Protein AF-A0AAD9NW71-F1 (afdb_monomer_lite)

Foldseek 3Di:
DDPVVVVVCLLPDPPDDVVVVCVVPDQDADVNHGPPDDDDQDLVRLLVVLLVSQCVVPVCRSVLCCVVCVVVVVPDGSNRCVVVCSVCVVVSVVVVVVVVVVVVVVVVVVVVVVVVVVVPDDPPPDPDPDDPVPDDDD

Structure (mmCIF, N/CA/C/O backbone):
data_AF-A0AAD9NW71-F1
#
_entry.id   AF-A0AAD9NW71-F1
#
loop_
_atom_site.group_PDB
_atom_site.id
_atom_site.type_symbol
_atom_site.label_atom_id
_atom_site.label_alt_id
_atom_site.label_comp_id
_atom_site.label_asym_id
_atom_site.label_entity_id
_atom_site.label_seq_id
_atom_site.pdbx_PDB_ins_code
_atom_site.Cartn_x
_atom_site.Cartn_y
_atom_site.Cartn_z
_atom_site.occupancy
_atom_site.B_iso_or_equiv
_atom_site.auth_seq_id
_atom_site.auth_comp_id
_atom_site.auth_asym_id
_atom_site.auth_atom_id
_atom_site.pdbx_PDB_model_num
ATOM 1 N N . MET A 1 1 ? -16.188 -17.834 -8.766 1.00 43.31 1 MET A N 1
ATOM 2 C CA . MET A 1 1 ? -14.714 -17.709 -8.821 1.00 43.31 1 MET A CA 1
ATOM 3 C C . MET A 1 1 ? -14.286 -17.113 -7.500 1.00 43.31 1 MET A C 1
ATOM 5 O O . MET A 1 1 ? -14.653 -15.988 -7.194 1.00 43.31 1 MET A O 1
ATOM 9 N N . ASN A 1 2 ? -13.673 -17.936 -6.658 1.00 33.88 2 ASN A N 1
ATOM 10 C CA . ASN A 1 2 ? -13.551 -17.666 -5.231 1.00 33.88 2 ASN A CA 1
ATOM 11 C C . ASN A 1 2 ? -12.377 -16.706 -5.019 1.00 33.88 2 ASN A C 1
ATOM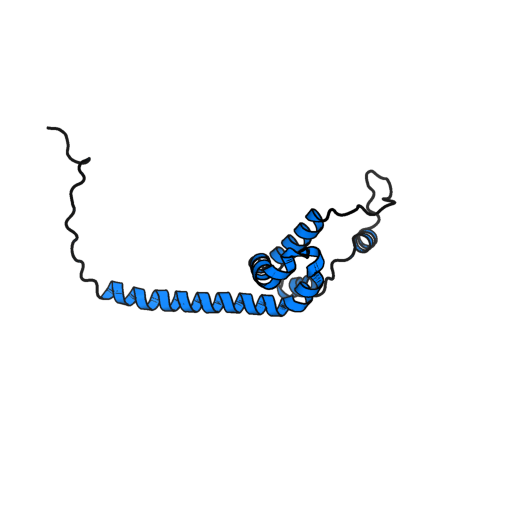 13 O O . ASN A 1 2 ? -11.260 -16.985 -5.456 1.00 33.88 2 ASN A O 1
ATOM 17 N N . THR A 1 3 ? -12.636 -15.577 -4.362 1.00 42.25 3 THR A N 1
ATOM 18 C CA . THR A 1 3 ? -11.669 -14.504 -4.058 1.00 42.25 3 THR A CA 1
ATOM 19 C C . THR A 1 3 ? -10.402 -15.020 -3.365 1.00 42.25 3 THR A C 1
ATOM 21 O O . THR A 1 3 ? -9.323 -14.456 -3.519 1.00 42.25 3 THR A O 1
ATOM 24 N N . THR A 1 4 ? -10.493 -16.169 -2.697 1.00 42.97 4 THR A N 1
ATOM 25 C CA . THR A 1 4 ? -9.397 -16.870 -2.020 1.00 42.97 4 THR A CA 1
ATOM 26 C C . THR A 1 4 ? -8.321 -17.426 -2.965 1.00 42.97 4 THR A C 1
ATOM 28 O O . THR A 1 4 ? -7.159 -17.523 -2.572 1.00 42.97 4 THR A O 1
ATOM 31 N N . SER A 1 5 ? -8.660 -17.775 -4.212 1.00 39.12 5 SER A N 1
ATOM 32 C CA . SER A 1 5 ? -7.686 -18.318 -5.177 1.00 39.12 5 SER A CA 1
ATOM 33 C C . SER A 1 5 ? -6.808 -17.233 -5.803 1.00 39.12 5 SER A C 1
ATOM 35 O O . SER A 1 5 ? -5.647 -17.488 -6.104 1.00 39.12 5 SER A O 1
ATOM 37 N N . VAL A 1 6 ? -7.332 -16.012 -5.946 1.00 44.84 6 VAL A N 1
ATOM 38 C CA . VAL A 1 6 ? -6.585 -14.863 -6.484 1.00 44.84 6 VAL A CA 1
ATOM 39 C C . VAL A 1 6 ? -5.581 -14.348 -5.445 1.00 44.84 6 VAL A C 1
ATOM 41 O O . VAL A 1 6 ? -4.442 -14.034 -5.779 1.00 44.84 6 VAL A O 1
ATOM 44 N N . LEU A 1 7 ? -5.954 -14.372 -4.161 1.00 45.09 7 LEU A N 1
ATOM 45 C CA . LEU A 1 7 ? -5.096 -13.931 -3.056 1.00 45.09 7 LEU A CA 1
ATOM 46 C C . LEU A 1 7 ? -3.824 -14.777 -2.895 1.00 45.09 7 LEU A C 1
ATOM 48 O O . LEU A 1 7 ? -2.781 -14.224 -2.554 1.00 45.09 7 LEU A O 1
ATOM 52 N N . ARG A 1 8 ? -3.858 -16.086 -3.196 1.00 41.72 8 ARG A N 1
ATOM 53 C CA . ARG A 1 8 ? -2.657 -16.950 -3.159 1.00 41.72 8 ARG A CA 1
ATOM 54 C C . ARG A 1 8 ? -1.654 -16.659 -4.272 1.00 41.72 8 ARG A C 1
ATOM 56 O O . ARG A 1 8 ? -0.469 -16.909 -4.080 1.00 41.72 8 ARG A O 1
ATOM 63 N N . ILE A 1 9 ? -2.109 -16.119 -5.402 1.00 48.34 9 ILE A N 1
ATOM 64 C CA . ILE A 1 9 ? -1.211 -15.692 -6.477 1.00 48.34 9 ILE A CA 1
ATOM 65 C C . ILE A 1 9 ? -0.458 -14.439 -6.014 1.00 48.34 9 ILE A C 1
ATOM 67 O O . ILE A 1 9 ? 0.761 -14.407 -6.057 1.00 48.34 9 ILE A O 1
ATOM 71 N N . PHE A 1 10 ? -1.135 -13.434 -5.457 1.00 49.19 10 PHE A N 1
ATOM 72 C CA . PHE A 1 10 ? -0.478 -12.160 -5.130 1.00 49.19 10 PHE A CA 1
ATOM 73 C C . PHE A 1 10 ? 0.319 -12.137 -3.818 1.00 49.19 10 PHE A C 1
ATOM 75 O O . PHE A 1 10 ? 1.230 -11.324 -3.694 1.00 49.19 10 PHE A O 1
ATOM 82 N N . SER A 1 11 ? 0.023 -13.020 -2.858 1.00 48.75 11 SER A N 1
ATOM 83 C CA . SER A 1 11 ? 0.753 -13.086 -1.577 1.00 48.75 11 SER A CA 1
ATOM 84 C C . SER A 1 11 ? 2.105 -13.810 -1.659 1.00 48.75 11 SER A C 1
ATOM 86 O O . SER A 1 11 ? 2.948 -13.589 -0.797 1.00 48.75 11 SER A O 1
ATOM 88 N N . ASN A 1 12 ? 2.338 -14.621 -2.700 1.00 44.66 12 ASN A N 1
ATOM 89 C CA . ASN A 1 12 ? 3.597 -15.355 -2.920 1.00 44.66 12 ASN A CA 1
ATOM 90 C C . ASN A 1 12 ? 4.317 -15.000 -4.231 1.00 44.66 12 ASN A C 1
ATOM 92 O O . ASN A 1 12 ? 5.399 -15.524 -4.498 1.00 44.66 12 ASN A O 1
ATOM 96 N N . VAL A 1 13 ? 3.762 -14.110 -5.057 1.00 47.44 13 VAL A N 1
ATOM 97 C CA . VAL A 1 13 ? 4.460 -13.619 -6.248 1.00 47.44 13 VAL A CA 1
ATOM 98 C C . VAL A 1 13 ? 5.441 -12.533 -5.816 1.00 47.44 13 VAL A C 1
ATOM 100 O O . VAL A 1 13 ? 5.157 -11.335 -5.825 1.00 47.44 13 VAL A O 1
ATOM 103 N N . SER A 1 14 ? 6.656 -12.969 -5.478 1.00 49.78 14 SER A N 1
ATOM 104 C CA . SER A 1 14 ? 7.835 -12.195 -5.856 1.00 49.78 14 SER A CA 1
ATOM 105 C C . SER A 1 14 ? 7.664 -11.886 -7.340 1.00 49.78 14 SER A C 1
ATOM 107 O O . SER A 1 14 ? 7.661 -12.828 -8.131 1.00 49.78 14 SER A O 1
ATOM 109 N N . LEU A 1 15 ? 7.366 -10.623 -7.703 1.00 54.56 15 LEU A N 1
ATOM 110 C CA . LEU A 1 15 ? 7.200 -10.246 -9.115 1.00 54.56 15 LEU A CA 1
ATOM 111 C C . LEU A 1 15 ? 8.356 -10.883 -9.902 1.00 54.56 15 LEU A C 1
ATOM 113 O O . LEU A 1 15 ? 9.507 -10.558 -9.594 1.00 54.56 15 LEU A O 1
ATOM 117 N N . PRO A 1 16 ? 8.078 -11.811 -10.835 1.00 52.50 16 PRO A N 1
ATOM 118 C CA . PRO A 1 16 ? 9.125 -12.397 -11.648 1.00 52.50 16 PRO A CA 1
ATOM 119 C C . PRO A 1 16 ? 9.854 -11.266 -12.374 1.00 52.50 16 PRO A C 1
ATOM 121 O O . PRO A 1 16 ? 9.225 -10.299 -12.808 1.00 52.50 16 PRO A O 1
ATOM 124 N N . SER A 1 17 ? 11.177 -11.374 -12.493 1.00 53.44 17 SER A N 1
ATOM 125 C CA . SER A 1 17 ? 11.934 -10.505 -13.394 1.00 53.44 17 SER A CA 1
ATOM 126 C C . SER A 1 17 ? 11.327 -10.585 -14.799 1.00 53.44 17 SER A C 1
ATOM 128 O O . SER A 1 17 ? 10.794 -11.631 -15.188 1.00 53.44 17 SER A O 1
ATOM 130 N N . LEU A 1 18 ? 11.424 -9.510 -15.585 1.00 53.09 18 LEU A N 1
ATOM 131 C CA . LEU A 1 18 ? 10.916 -9.481 -16.964 1.00 53.09 18 LEU A CA 1
ATOM 132 C C . LEU A 1 18 ? 11.464 -10.651 -17.807 1.00 53.09 18 LEU A C 1
ATOM 134 O O . LEU A 1 18 ? 10.723 -11.249 -18.589 1.00 53.09 18 LEU A O 1
ATOM 138 N N . SER A 1 19 ? 12.701 -11.087 -17.540 1.00 52.97 19 SER A N 1
ATOM 139 C CA . SER A 1 19 ? 13.317 -12.281 -18.143 1.00 52.97 19 SER A CA 1
ATOM 140 C C . SER A 1 19 ? 12.544 -13.587 -17.901 1.00 52.97 19 SER A C 1
ATOM 142 O O . SER A 1 19 ? 12.454 -14.445 -18.786 1.00 52.97 19 SER A O 1
ATOM 144 N N . THR A 1 20 ? 11.934 -13.728 -16.725 1.00 55.25 20 THR A N 1
ATOM 145 C CA . THR A 1 20 ? 11.125 -14.897 -16.362 1.00 55.25 20 THR A CA 1
ATOM 146 C C . THR A 1 20 ? 9.764 -14.854 -17.062 1.00 55.25 20 THR A C 1
ATOM 148 O O . THR A 1 20 ? 9.263 -15.892 -17.484 1.00 55.25 20 THR A O 1
ATOM 151 N N . ILE A 1 21 ? 9.186 -13.662 -17.259 1.00 57.84 21 ILE A N 1
ATOM 152 C CA . ILE A 1 21 ? 7.917 -13.482 -17.987 1.00 57.84 21 ILE A CA 1
ATOM 153 C C . ILE A 1 21 ? 8.107 -13.744 -19.490 1.00 57.84 21 ILE A C 1
ATOM 155 O O . ILE A 1 21 ? 7.294 -14.444 -20.092 1.00 57.84 21 ILE A O 1
ATOM 159 N N . SER A 1 22 ? 9.201 -13.254 -20.083 1.00 56.59 22 SER A N 1
ATOM 160 C CA . SER A 1 22 ? 9.530 -13.465 -21.503 1.00 56.59 22 SER A CA 1
ATOM 161 C C . SER A 1 22 ? 9.719 -14.948 -21.845 1.00 56.59 22 SER A C 1
ATOM 163 O O . SER A 1 22 ? 9.180 -15.442 -22.838 1.00 56.59 22 SER A O 1
ATOM 165 N N . SER A 1 23 ? 10.399 -15.694 -20.967 1.00 54.88 23 SER A N 1
ATOM 166 C CA . SER A 1 23 ? 10.579 -17.143 -21.130 1.00 54.88 23 SER A CA 1
ATOM 167 C C . SER A 1 23 ? 9.261 -17.921 -21.018 1.00 54.88 23 SER A C 1
ATOM 169 O O . SER A 1 23 ? 9.118 -18.974 -21.634 1.00 54.88 23 SER A O 1
ATOM 171 N N . LEU A 1 24 ? 8.286 -17.405 -20.260 1.00 57.59 24 LEU A N 1
ATOM 172 C CA . LEU A 1 24 ? 6.992 -18.055 -20.045 1.00 57.59 24 LEU A CA 1
ATOM 173 C C . LEU A 1 24 ? 5.980 -17.791 -21.175 1.00 57.59 24 LEU A C 1
ATOM 175 O O . LEU A 1 24 ? 5.105 -18.622 -21.404 1.00 57.59 24 LEU A O 1
ATOM 179 N N . LEU A 1 25 ? 6.075 -16.644 -21.862 1.00 59.66 25 LEU A N 1
ATOM 180 C CA . LEU A 1 25 ? 5.110 -16.221 -22.892 1.00 59.66 25 LEU A CA 1
ATOM 181 C C . LEU A 1 25 ? 5.499 -16.588 -24.331 1.00 59.66 25 LEU A C 1
ATOM 183 O O . LEU A 1 25 ? 4.713 -16.345 -25.242 1.00 59.66 25 LEU A O 1
ATOM 187 N N . GLY A 1 26 ? 6.665 -17.201 -24.539 1.00 57.12 26 GLY A N 1
ATOM 188 C CA . GLY A 1 26 ? 7.125 -17.591 -25.869 1.00 57.12 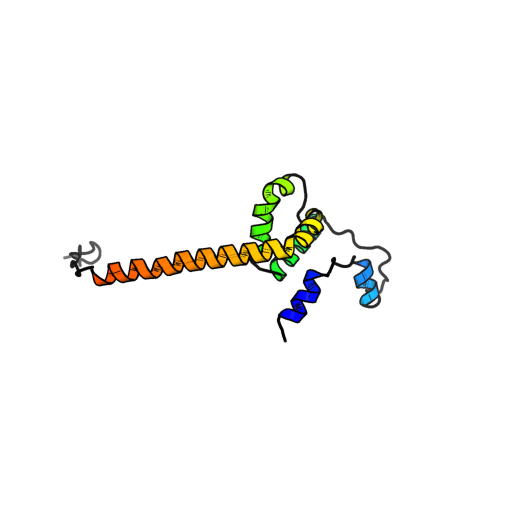26 GLY A CA 1
ATOM 189 C C . GLY A 1 26 ? 7.586 -16.387 -26.689 1.00 57.12 26 GLY A C 1
ATOM 190 O O . GLY A 1 26 ? 6.840 -15.867 -27.508 1.00 57.12 26 GLY A O 1
ATOM 191 N N . GLY A 1 27 ? 8.838 -15.973 -26.474 1.00 64.25 27 GLY A N 1
ATOM 192 C CA . GLY A 1 27 ? 9.620 -15.168 -27.418 1.00 64.25 27 GLY A CA 1
ATOM 193 C C . GLY A 1 27 ? 8.916 -13.916 -27.942 1.00 64.25 27 GLY A C 1
ATOM 194 O O . GLY A 1 27 ? 8.576 -13.845 -29.121 1.00 64.25 27 GLY A O 1
ATOM 195 N N . VAL A 1 28 ? 8.722 -12.915 -27.082 1.00 65.31 28 VAL A N 1
ATOM 196 C CA . VAL A 1 28 ? 8.202 -11.604 -27.497 1.00 65.31 28 VAL A CA 1
ATOM 197 C C . VAL A 1 28 ? 9.200 -10.960 -28.462 1.00 65.31 28 VAL A C 1
ATOM 199 O O . VAL A 1 28 ? 10.304 -10.604 -28.070 1.00 65.31 28 VAL A O 1
ATOM 202 N N . THR A 1 29 ? 8.823 -10.814 -29.732 1.00 68.19 29 THR A N 1
ATOM 203 C CA . THR A 1 29 ? 9.624 -10.088 -30.726 1.00 68.19 29 THR A CA 1
ATOM 204 C C . THR A 1 29 ? 9.171 -8.634 -30.806 1.00 68.19 29 THR A C 1
ATOM 206 O O . THR A 1 29 ? 7.978 -8.380 -30.985 1.00 68.19 29 THR A O 1
ATOM 209 N N . HIS A 1 30 ? 10.098 -7.679 -30.771 1.00 63.47 30 HIS A N 1
ATOM 210 C CA . HIS A 1 30 ? 9.798 -6.285 -31.094 1.00 63.47 30 HIS A CA 1
ATOM 211 C C . HIS A 1 30 ? 9.924 -6.104 -32.611 1.00 63.47 30 HIS A C 1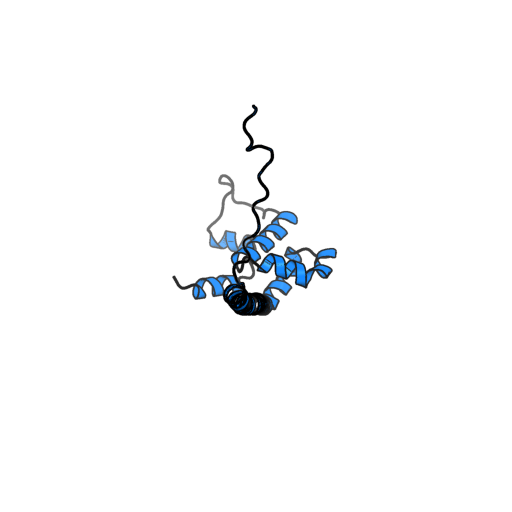
ATOM 213 O O . HIS A 1 30 ? 11.015 -6.206 -33.168 1.00 63.47 30 HIS A O 1
ATOM 219 N N . HIS A 1 31 ? 8.795 -5.916 -33.300 1.00 71.44 31 HIS A N 1
ATOM 220 C CA . HIS A 1 31 ? 8.739 -5.820 -34.768 1.00 71.44 31 HIS A CA 1
ATOM 221 C C . HIS A 1 31 ? 9.418 -6.989 -35.514 1.00 71.44 31 HIS A C 1
ATOM 223 O O . HIS A 1 31 ? 10.100 -6.789 -36.515 1.00 71.44 31 HIS A O 1
ATOM 229 N N . GLY A 1 32 ? 9.241 -8.223 -35.029 1.00 72.38 32 GLY A N 1
ATOM 230 C CA . GLY A 1 32 ? 9.824 -9.420 -35.652 1.00 72.38 32 GLY A CA 1
ATOM 231 C C . GLY A 1 32 ? 11.316 -9.623 -35.371 1.00 72.38 32 GLY A C 1
ATOM 232 O O . GLY A 1 32 ? 11.890 -10.608 -35.829 1.00 72.38 32 GLY A O 1
ATOM 233 N N . VAL A 1 33 ? 11.938 -8.738 -34.587 1.00 69.31 33 VAL A N 1
ATOM 234 C CA . VAL A 1 33 ? 13.305 -8.902 -34.090 1.00 69.31 33 VAL A CA 1
ATOM 235 C C . VAL A 1 33 ? 13.248 -9.480 -32.679 1.00 69.31 33 VAL A C 1
ATOM 237 O O . VAL A 1 33 ? 12.525 -8.973 -31.818 1.00 69.31 33 VAL A O 1
ATOM 240 N N . ALA A 1 34 ? 14.000 -10.556 -32.442 1.00 70.38 34 ALA A N 1
ATOM 241 C CA . ALA A 1 34 ? 14.191 -11.089 -31.100 1.00 70.38 34 ALA A CA 1
ATOM 242 C C . ALA A 1 34 ? 14.888 -10.026 -30.241 1.00 70.38 34 ALA A C 1
ATOM 244 O O . ALA A 1 34 ? 15.964 -9.538 -30.593 1.00 70.38 34 ALA A O 1
ATOM 245 N N . THR A 1 35 ? 14.260 -9.636 -29.137 1.00 66.12 35 THR A N 1
ATOM 246 C CA . THR A 1 35 ? 14.809 -8.660 -28.196 1.00 66.12 35 THR A CA 1
ATOM 247 C C . THR A 1 35 ? 16.087 -9.221 -27.579 1.00 66.12 35 THR A C 1
ATOM 249 O O . THR A 1 35 ? 16.060 -10.177 -26.810 1.00 66.12 35 THR A O 1
ATOM 252 N N . ALA A 1 36 ? 17.227 -8.647 -27.966 1.00 68.62 36 ALA A N 1
ATOM 253 C CA . ALA A 1 36 ? 18.548 -9.074 -27.506 1.00 68.62 36 ALA A CA 1
ATOM 254 C C . ALA A 1 36 ? 18.927 -8.496 -26.130 1.00 68.62 36 ALA A C 1
ATOM 256 O O . ALA A 1 36 ? 19.870 -8.974 -25.503 1.00 68.62 36 ALA A O 1
ATOM 257 N N . ILE A 1 37 ? 18.210 -7.462 -25.680 1.00 67.44 37 ILE A N 1
ATOM 258 C CA . ILE A 1 37 ? 18.460 -6.731 -24.437 1.00 67.44 37 ILE A CA 1
ATOM 259 C C . ILE A 1 37 ? 17.149 -6.517 -23.679 1.00 67.44 37 ILE A C 1
ATOM 261 O O . ILE A 1 37 ? 16.103 -6.315 -24.298 1.00 67.44 37 ILE A O 1
ATOM 265 N N . ASP A 1 38 ? 17.228 -6.589 -22.351 1.00 68.56 38 ASP A N 1
ATOM 266 C CA . ASP A 1 38 ? 16.122 -6.230 -21.461 1.00 68.56 38 ASP A CA 1
ATOM 267 C C . ASP A 1 38 ? 15.959 -4.707 -21.461 1.00 68.56 38 ASP A C 1
ATOM 269 O O . ASP A 1 38 ? 16.953 -3.973 -21.439 1.00 68.56 38 ASP A O 1
ATOM 273 N N . GLU A 1 39 ? 14.719 -4.229 -21.527 1.00 73.81 39 GLU A N 1
ATOM 274 C CA . GLU A 1 39 ? 14.446 -2.796 -21.446 1.00 73.81 39 GLU A CA 1
ATOM 275 C C . GLU A 1 39 ? 14.739 -2.301 -20.028 1.00 73.81 39 GLU A C 1
ATOM 277 O O . GLU A 1 39 ? 14.246 -2.850 -19.042 1.00 73.81 39 GLU A O 1
ATOM 282 N N . GLU A 1 40 ? 15.534 -1.237 -19.916 1.00 77.94 40 GLU A N 1
ATOM 283 C CA . GLU A 1 40 ? 15.811 -0.628 -18.621 1.00 77.94 40 GLU A CA 1
ATOM 284 C C . GLU A 1 40 ? 14.563 0.104 -18.109 1.00 77.94 40 GLU A C 1
ATOM 286 O O . GLU A 1 40 ? 14.041 1.034 -18.732 1.00 77.94 40 GLU A O 1
ATOM 291 N N . VAL A 1 41 ? 14.065 -0.327 -16.952 1.00 79.25 41 VAL A N 1
ATOM 292 C CA . VAL A 1 41 ? 12.863 0.240 -16.343 1.00 79.25 41 VAL A CA 1
ATOM 293 C C . VAL A 1 41 ? 13.233 1.530 -15.613 1.00 79.25 41 VAL A C 1
ATOM 295 O O . VAL A 1 41 ? 14.086 1.538 -14.730 1.00 79.25 41 VAL A O 1
ATOM 298 N N . SER A 1 42 ? 12.575 2.645 -15.945 1.00 87.88 42 SER A N 1
ATOM 299 C CA . SER A 1 42 ? 12.838 3.899 -15.225 1.00 87.88 42 SER A CA 1
ATOM 300 C C . SER A 1 42 ? 12.440 3.793 -13.738 1.00 87.88 42 SER A C 1
ATOM 302 O O . SER A 1 42 ? 11.400 3.201 -13.424 1.00 87.88 42 SER A O 1
ATOM 304 N N . PRO A 1 43 ? 13.160 4.456 -12.810 1.00 85.88 43 PRO A N 1
ATOM 305 C CA . PRO A 1 43 ? 12.820 4.441 -11.382 1.00 85.88 43 PRO A CA 1
ATOM 306 C C . PRO A 1 43 ? 11.390 4.916 -11.077 1.00 85.88 43 PRO A C 1
ATOM 308 O O . PRO A 1 43 ? 10.754 4.476 -10.117 1.00 85.88 43 PRO A O 1
ATOM 311 N N . SER A 1 44 ? 10.848 5.829 -11.888 1.00 90.25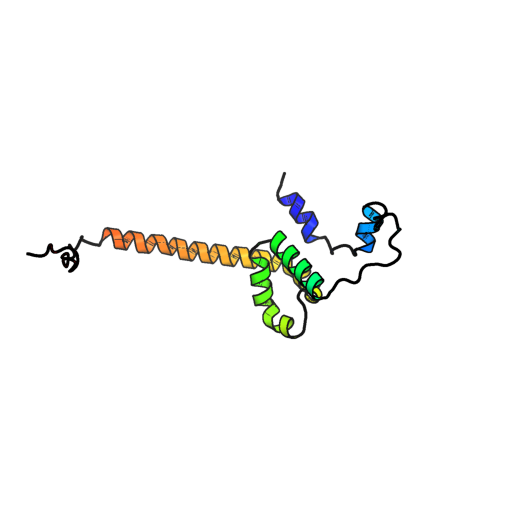 44 SER A N 1
ATOM 312 C CA . SER A 1 44 ? 9.456 6.277 -11.777 1.00 90.25 44 SER A CA 1
ATOM 313 C C . SER A 1 44 ? 8.471 5.162 -12.118 1.00 90.25 44 SER A C 1
ATOM 315 O O . SER A 1 44 ? 7.478 4.989 -11.412 1.00 90.25 44 SER A O 1
ATOM 317 N N . LEU A 1 45 ? 8.755 4.388 -13.167 1.00 90.31 45 LEU A N 1
ATOM 318 C CA . LEU A 1 45 ? 7.916 3.271 -13.584 1.00 90.31 45 LEU A CA 1
ATOM 319 C C . LEU A 1 45 ? 7.931 2.146 -12.543 1.00 90.31 45 LEU A C 1
ATOM 321 O O . LEU A 1 45 ? 6.864 1.656 -12.184 1.00 90.31 45 LEU A O 1
ATOM 325 N N . GLU A 1 46 ? 9.089 1.806 -11.976 1.00 89.81 46 GLU A N 1
ATOM 326 C CA . GLU A 1 46 ? 9.177 0.821 -10.887 1.00 89.81 46 GLU A CA 1
ATOM 327 C C . GLU A 1 46 ? 8.319 1.220 -9.677 1.00 89.81 46 GLU A C 1
ATOM 329 O O . GLU A 1 46 ? 7.568 0.409 -9.128 1.00 89.81 46 GLU A O 1
ATOM 334 N N . ASN A 1 47 ? 8.369 2.497 -9.288 1.00 93.00 47 ASN A N 1
ATOM 335 C CA . ASN A 1 47 ? 7.540 3.019 -8.204 1.00 93.00 47 ASN A CA 1
ATOM 336 C C . ASN A 1 47 ? 6.044 2.968 -8.539 1.00 93.00 47 ASN A C 1
ATOM 338 O O . ASN A 1 47 ? 5.238 2.615 -7.675 1.00 93.00 47 ASN A O 1
ATOM 342 N N . THR A 1 48 ? 5.660 3.279 -9.778 1.00 93.19 48 THR A N 1
ATOM 343 C CA . THR A 1 48 ? 4.269 3.159 -10.232 1.00 93.19 48 THR A CA 1
ATOM 344 C C . THR A 1 48 ? 3.801 1.707 -10.216 1.00 93.19 48 THR A C 1
ATOM 346 O O . THR A 1 48 ? 2.696 1.440 -9.751 1.00 93.19 48 THR A O 1
ATOM 349 N N . ILE A 1 49 ? 4.636 0.754 -10.641 1.00 92.81 49 ILE A N 1
ATOM 350 C CA . ILE A 1 49 ? 4.312 -0.679 -10.592 1.00 92.81 49 ILE A CA 1
ATOM 351 C C . ILE A 1 49 ? 4.021 -1.110 -9.153 1.00 92.81 49 ILE A C 1
ATOM 353 O O . ILE A 1 49 ? 3.008 -1.764 -8.910 1.00 92.81 49 ILE A O 1
ATOM 357 N N . VAL A 1 50 ? 4.849 -0.708 -8.182 1.00 93.31 50 VAL A N 1
ATOM 358 C CA . VAL A 1 50 ? 4.609 -1.034 -6.766 1.00 93.31 50 VAL A CA 1
ATOM 359 C C . VAL A 1 50 ? 3.342 -0.372 -6.235 1.00 93.31 50 VAL A C 1
ATOM 361 O O . VAL A 1 50 ? 2.565 -1.020 -5.539 1.00 93.31 50 VAL A O 1
ATOM 364 N N . TYR A 1 51 ? 3.083 0.886 -6.590 1.00 94.44 51 TYR A N 1
ATOM 365 C CA . TYR A 1 51 ? 1.843 1.560 -6.208 1.00 94.44 51 TYR A CA 1
ATOM 366 C C . TYR A 1 51 ? 0.601 0.825 -6.733 1.00 94.44 51 TYR A C 1
ATOM 368 O O . TYR A 1 51 ? -0.329 0.555 -5.972 1.00 94.44 51 TYR A O 1
ATOM 376 N N . LEU A 1 52 ? 0.604 0.466 -8.020 1.00 94.06 52 LEU A N 1
ATOM 377 C CA . LEU A 1 52 ? -0.492 -0.260 -8.661 1.00 94.06 52 LEU A CA 1
ATOM 378 C C . LEU A 1 52 ? -0.658 -1.657 -8.066 1.00 94.06 52 LEU A C 1
ATOM 380 O O . LEU A 1 52 ? -1.781 -2.070 -7.796 1.00 94.06 52 LEU A O 1
ATOM 384 N N . TRP A 1 53 ? 0.442 -2.358 -7.796 1.00 94.00 53 TRP A N 1
ATOM 385 C CA . TRP A 1 53 ? 0.424 -3.644 -7.103 1.00 94.00 53 TRP A CA 1
ATOM 386 C C . TRP A 1 53 ? -0.268 -3.546 -5.737 1.00 94.00 53 TRP A C 1
ATOM 388 O O . TRP A 1 53 ? -1.166 -4.336 -5.454 1.00 94.00 53 TRP A O 1
ATOM 398 N N . LEU A 1 54 ? 0.067 -2.538 -4.924 1.00 93.94 54 LEU A N 1
ATOM 399 C CA . LEU A 1 54 ? -0.591 -2.312 -3.632 1.00 93.94 54 LEU A CA 1
ATOM 400 C C . LEU A 1 54 ? -2.083 -1.998 -3.792 1.00 93.94 54 LEU A C 1
ATOM 402 O O . LEU A 1 54 ? -2.904 -2.530 -3.046 1.00 93.94 54 LEU A O 1
ATOM 406 N N . GLN A 1 55 ? -2.439 -1.171 -4.777 1.00 93.06 55 GLN A N 1
ATOM 407 C CA . GLN A 1 55 ? -3.826 -0.795 -5.052 1.00 93.06 55 GLN A CA 1
ATOM 408 C C . GLN A 1 55 ? -4.675 -1.987 -5.524 1.00 93.06 55 GLN A C 1
ATOM 410 O O . GLN A 1 55 ? -5.859 -2.054 -5.199 1.00 93.06 55 GLN A O 1
ATOM 415 N N . LEU A 1 56 ? -4.078 -2.928 -6.264 1.00 93.06 56 LEU A N 1
ATOM 416 C CA . LEU A 1 56 ? -4.733 -4.161 -6.707 1.00 93.06 56 LEU A CA 1
ATOM 417 C C . LEU A 1 56 ? -5.016 -5.128 -5.551 1.00 93.06 56 LEU A C 1
ATOM 419 O O . LEU A 1 56 ? -5.997 -5.864 -5.615 1.00 93.06 56 LEU A O 1
ATOM 423 N N . ILE A 1 57 ? -4.183 -5.128 -4.505 1.00 90.38 57 ILE A N 1
ATOM 424 C CA . ILE A 1 57 ? -4.412 -5.941 -3.302 1.00 90.38 57 ILE A CA 1
ATOM 425 C C . ILE A 1 57 ? -5.534 -5.331 -2.464 1.00 90.38 57 ILE A C 1
ATOM 427 O O . ILE A 1 57 ? -6.503 -6.014 -2.135 1.00 90.38 57 ILE A O 1
ATOM 431 N N . TYR A 1 58 ? -5.401 -4.052 -2.106 1.00 89.81 58 TYR A N 1
ATOM 432 C CA . TYR A 1 58 ? -6.414 -3.332 -1.346 1.00 89.81 58 TYR A CA 1
ATOM 433 C C . TYR A 1 58 ? -6.322 -1.820 -1.604 1.00 89.81 58 TYR A C 1
ATOM 435 O O . TYR A 1 58 ? -5.240 -1.243 -1.473 1.00 89.81 58 TYR A O 1
ATOM 443 N N . PRO A 1 59 ? -7.434 -1.120 -1.903 1.00 89.62 59 PRO A N 1
ATOM 444 C CA . PRO A 1 59 ? -7.395 0.284 -2.322 1.00 89.62 59 PRO A CA 1
ATOM 445 C C . PRO A 1 59 ? -6.835 1.239 -1.253 1.00 89.62 59 PRO A C 1
ATOM 447 O O . PRO A 1 59 ? -6.253 2.266 -1.594 1.00 89.62 59 PRO A O 1
ATOM 450 N N . GLY A 1 60 ? -6.976 0.911 0.037 1.00 92.19 60 GLY A N 1
ATOM 451 C CA . GLY A 1 60 ? -6.426 1.698 1.151 1.00 92.19 60 GLY A CA 1
ATOM 452 C C . GLY A 1 60 ? -4.945 1.440 1.456 1.00 92.19 60 GLY A C 1
ATOM 453 O O . GLY A 1 60 ? -4.320 2.213 2.184 1.00 92.19 60 GLY A O 1
ATOM 454 N N . LEU A 1 61 ? -4.357 0.386 0.887 1.00 93.88 61 LEU A N 1
ATOM 455 C CA . LEU A 1 61 ? -2.999 -0.056 1.206 1.00 93.88 61 LEU A CA 1
ATOM 456 C C . LEU A 1 61 ? -1.917 0.956 0.806 1.00 93.88 61 LEU A C 1
ATOM 458 O O . LEU A 1 61 ? -1.044 1.218 1.633 1.00 93.88 61 LEU A O 1
ATOM 462 N N . PRO A 1 62 ? -1.964 1.601 -0.381 1.00 94.44 62 PRO A N 1
ATOM 463 C CA . PRO A 1 62 ? -0.955 2.595 -0.740 1.00 94.44 62 PRO A CA 1
ATOM 464 C C . PRO A 1 62 ? -0.911 3.785 0.225 1.00 94.44 62 PRO A C 1
ATOM 466 O O . PRO A 1 62 ? 0.154 4.356 0.458 1.00 94.44 62 PRO A O 1
ATOM 469 N N . LEU A 1 63 ? -2.059 4.167 0.793 1.00 94.94 63 LEU A N 1
ATOM 470 C CA . LEU A 1 63 ? -2.130 5.244 1.776 1.00 94.94 63 LEU A CA 1
ATOM 471 C C . LEU A 1 63 ? -1.502 4.814 3.105 1.00 94.94 63 LEU A C 1
ATOM 473 O O . LEU A 1 63 ? -0.670 5.545 3.643 1.00 94.94 63 LEU A O 1
ATOM 477 N N . LEU A 1 64 ? -1.847 3.621 3.598 1.00 95.19 64 LEU A N 1
ATOM 478 C CA . LEU A 1 64 ? -1.288 3.098 4.845 1.00 95.19 64 LEU A CA 1
ATOM 479 C C . LEU A 1 64 ? 0.226 2.876 4.744 1.00 95.19 64 LEU A C 1
ATOM 481 O O . LEU A 1 64 ? 0.962 3.232 5.658 1.00 95.19 64 LEU A O 1
ATOM 485 N N . VAL A 1 65 ? 0.714 2.361 3.615 1.00 95.19 65 VAL A N 1
ATOM 486 C CA . VAL A 1 65 ? 2.153 2.183 3.364 1.00 95.19 65 VAL A CA 1
ATOM 487 C C . VAL A 1 65 ? 2.884 3.525 3.411 1.00 95.19 65 VAL A C 1
ATOM 489 O O . VAL A 1 65 ? 3.915 3.631 4.071 1.00 95.19 65 VAL A O 1
ATOM 492 N N . LYS A 1 66 ? 2.336 4.576 2.788 1.00 94.81 66 LYS A N 1
ATOM 493 C CA . LYS A 1 66 ? 2.912 5.930 2.875 1.00 94.81 66 LYS A CA 1
ATOM 494 C C . LYS A 1 66 ? 2.933 6.470 4.304 1.00 94.81 66 LYS A C 1
ATOM 496 O O . LYS A 1 66 ? 3.865 7.185 4.660 1.00 94.81 66 LYS A O 1
ATOM 501 N N . GLN A 1 67 ? 1.927 6.142 5.111 1.00 94.88 67 GLN A N 1
ATOM 502 C CA . GLN A 1 67 ? 1.870 6.545 6.513 1.00 94.88 67 GLN A CA 1
ATOM 503 C C . GLN A 1 67 ? 2.897 5.786 7.365 1.00 94.88 67 GLN A C 1
ATOM 505 O O . GLN A 1 67 ? 3.618 6.407 8.143 1.00 94.88 67 GLN A O 1
ATOM 510 N N . ARG A 1 68 ? 2.986 4.461 7.206 1.00 94.75 68 ARG A N 1
ATOM 511 C CA . ARG A 1 68 ? 3.859 3.592 8.006 1.00 94.75 68 ARG A CA 1
ATOM 512 C C . ARG A 1 68 ? 5.337 3.769 7.670 1.00 94.75 68 ARG A C 1
ATOM 514 O O . ARG A 1 68 ? 6.145 3.839 8.584 1.00 94.75 68 ARG A O 1
ATOM 521 N N . TYR A 1 69 ? 5.669 3.880 6.384 1.00 95.44 69 TYR A N 1
ATOM 522 C CA . TYR A 1 69 ? 7.048 4.001 5.893 1.00 95.44 69 TYR A CA 1
ATOM 523 C C . TYR A 1 69 ? 7.438 5.445 5.537 1.00 95.44 69 TYR A C 1
ATOM 525 O O . TYR A 1 69 ? 8.348 5.690 4.743 1.00 95.44 69 TYR A O 1
ATOM 533 N N . GLY A 1 70 ? 6.716 6.436 6.068 1.00 95.62 70 GLY A N 1
ATOM 534 C CA . GLY A 1 70 ? 6.909 7.841 5.702 1.00 95.62 70 GLY A CA 1
ATOM 535 C C . GLY A 1 70 ? 8.314 8.378 6.006 1.00 95.62 70 GLY A C 1
ATOM 536 O O . GLY A 1 70 ? 8.771 9.308 5.340 1.00 95.62 70 GLY A O 1
ATOM 537 N N . ALA A 1 71 ? 9.016 7.800 6.986 1.00 95.56 71 ALA A N 1
ATOM 538 C CA . ALA A 1 71 ? 10.393 8.167 7.308 1.00 95.56 71 ALA A CA 1
ATOM 539 C C . ALA A 1 71 ? 11.387 7.566 6.302 1.00 95.56 71 ALA A C 1
ATOM 541 O O . ALA A 1 71 ? 12.270 8.264 5.807 1.00 95.56 71 ALA A O 1
ATOM 542 N N . GLU A 1 72 ? 11.211 6.295 5.957 1.00 95.56 72 GLU A N 1
ATOM 543 C CA . GLU A 1 72 ? 12.038 5.540 5.022 1.00 95.56 72 GLU A CA 1
ATOM 544 C C . GLU A 1 72 ? 11.918 6.101 3.605 1.00 95.56 72 GLU A C 1
ATOM 546 O O . GLU A 1 72 ? 12.924 6.220 2.907 1.00 95.56 72 GLU A O 1
ATOM 551 N N . LEU A 1 73 ? 10.719 6.543 3.213 1.00 94.94 73 LEU A N 1
ATOM 552 C CA . LEU A 1 73 ? 10.444 7.164 1.913 1.00 94.94 73 LEU A CA 1
ATOM 553 C C . LEU A 1 73 ? 11.191 8.488 1.674 1.00 94.94 73 LEU A C 1
ATOM 555 O O . LEU A 1 73 ? 11.196 8.987 0.552 1.00 94.94 73 LEU A O 1
ATOM 559 N N . ARG A 1 74 ? 11.842 9.065 2.694 1.00 93.94 74 ARG A N 1
ATOM 560 C CA . ARG A 1 74 ? 12.731 10.227 2.514 1.00 93.94 74 ARG A CA 1
ATOM 561 C C . ARG A 1 74 ? 14.027 9.858 1.795 1.00 93.94 74 ARG A C 1
ATOM 563 O O . ARG A 1 74 ? 14.565 10.682 1.066 1.00 93.94 74 ARG A O 1
ATOM 570 N N . ASN A 1 75 ? 14.504 8.630 2.007 1.00 95.12 75 ASN A N 1
ATOM 571 C CA . ASN A 1 75 ? 15.815 8.162 1.546 1.00 95.12 75 ASN A CA 1
ATOM 572 C C . ASN A 1 75 ? 15.723 6.901 0.665 1.00 95.12 75 ASN A C 1
ATOM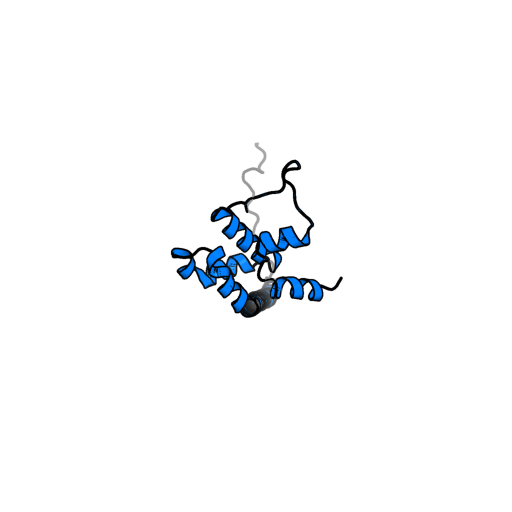 574 O O . ASN A 1 75 ? 16.725 6.469 0.100 1.00 95.12 75 ASN A O 1
ATOM 578 N N . ARG A 1 76 ? 14.542 6.280 0.573 1.00 93.88 76 ARG A N 1
ATOM 579 C CA . ARG A 1 76 ? 14.264 5.057 -0.189 1.00 93.88 76 ARG A CA 1
ATOM 580 C C . ARG A 1 76 ? 13.038 5.249 -1.073 1.00 93.88 76 ARG A C 1
ATOM 582 O O . ARG A 1 76 ? 12.183 6.088 -0.807 1.00 93.88 76 ARG A O 1
ATOM 589 N N . SER A 1 77 ? 12.949 4.449 -2.128 1.00 93.06 77 SER A N 1
ATOM 590 C CA . SER A 1 77 ? 11.801 4.432 -3.024 1.00 93.06 77 SER A CA 1
ATOM 591 C C . SER A 1 77 ? 10.790 3.373 -2.580 1.00 93.06 77 SER A C 1
ATOM 593 O O . SER A 1 77 ? 11.111 2.439 -1.845 1.00 93.06 77 SER A O 1
ATOM 595 N N . MET A 1 78 ? 9.550 3.494 -3.045 1.00 92.44 78 MET A N 1
ATOM 596 C CA . MET A 1 78 ? 8.518 2.482 -2.802 1.00 92.44 78 MET A CA 1
ATOM 597 C C . MET A 1 78 ? 8.928 1.133 -3.407 1.00 92.44 78 MET A C 1
ATOM 599 O O . MET A 1 78 ? 8.705 0.090 -2.800 1.00 92.44 78 MET A O 1
ATOM 603 N N . ALA A 1 79 ? 9.583 1.172 -4.573 1.00 92.19 79 ALA A N 1
ATOM 604 C CA . ALA A 1 79 ? 10.152 0.001 -5.225 1.00 92.19 79 ALA A CA 1
ATOM 605 C C . ALA A 1 79 ? 11.201 -0.703 -4.356 1.00 92.19 79 ALA A C 1
ATOM 607 O O . ALA A 1 79 ? 11.141 -1.922 -4.198 1.00 92.19 79 ALA A O 1
ATOM 608 N N . SER A 1 80 ? 12.109 0.048 -3.724 1.00 93.06 80 SER A N 1
ATOM 609 C CA . SER A 1 80 ? 13.147 -0.549 -2.879 1.00 93.06 80 SER A CA 1
ATOM 610 C C . SER A 1 80 ? 12.634 -1.030 -1.525 1.00 93.06 80 SER A C 1
ATOM 612 O O . SER A 1 80 ? 13.297 -1.857 -0.911 1.00 93.06 80 SER A O 1
ATOM 614 N N . LEU A 1 81 ? 11.476 -0.542 -1.068 1.00 93.75 81 LEU A N 1
ATOM 615 C CA . LEU A 1 81 ? 10.786 -0.999 0.148 1.00 93.75 81 LEU A CA 1
ATOM 616 C C . LEU A 1 81 ? 9.847 -2.189 -0.091 1.00 93.75 81 LEU A C 1
ATOM 618 O O . LEU A 1 81 ? 9.239 -2.714 0.843 1.00 93.75 81 LEU A O 1
ATOM 622 N N . LYS A 1 82 ? 9.686 -2.621 -1.345 1.00 91.62 82 LYS A N 1
ATOM 623 C CA . LYS A 1 82 ? 8.805 -3.728 -1.713 1.00 91.62 82 LYS A CA 1
ATOM 624 C C . LYS A 1 82 ? 9.033 -5.013 -0.896 1.00 91.62 82 LYS A C 1
ATOM 626 O O . LYS A 1 82 ? 8.016 -5.595 -0.510 1.00 91.62 82 LYS A O 1
ATOM 631 N N . PRO A 1 83 ? 10.263 -5.507 -0.634 1.00 92.19 83 PRO A N 1
ATOM 632 C CA . PRO A 1 83 ? 10.422 -6.747 0.128 1.00 92.19 83 PRO A CA 1
ATOM 633 C C . PRO A 1 83 ? 9.951 -6.597 1.581 1.00 92.19 83 PRO A C 1
ATOM 635 O O . PRO A 1 83 ? 9.264 -7.483 2.086 1.00 92.19 83 PRO A O 1
ATOM 638 N N . GLU A 1 84 ? 10.213 -5.459 2.226 1.00 93.75 84 GLU A N 1
ATOM 639 C CA . GLU A 1 84 ? 9.730 -5.168 3.579 1.00 93.75 84 GLU A CA 1
ATOM 640 C C . GLU A 1 84 ? 8.203 -5.037 3.621 1.00 93.75 84 GLU A C 1
ATOM 642 O O . GLU A 1 84 ? 7.555 -5.588 4.511 1.00 93.75 84 GLU A O 1
ATOM 647 N N . ILE A 1 85 ? 7.613 -4.359 2.630 1.00 91.81 85 ILE A N 1
ATOM 648 C CA . ILE A 1 85 ? 6.154 -4.236 2.499 1.00 91.81 85 ILE A CA 1
ATOM 649 C C . ILE A 1 85 ? 5.516 -5.611 2.268 1.00 91.81 85 ILE A C 1
ATOM 651 O O . ILE A 1 85 ? 4.481 -5.914 2.856 1.00 91.81 85 ILE A O 1
ATOM 655 N N . SER A 1 86 ? 6.140 -6.459 1.446 1.00 93.00 86 SER A N 1
ATOM 656 C CA . SER A 1 86 ? 5.658 -7.818 1.166 1.00 93.00 86 SER A CA 1
ATOM 657 C C . SER A 1 86 ? 5.688 -8.687 2.422 1.00 93.00 86 SER A C 1
ATOM 659 O O . SER A 1 86 ? 4.737 -9.418 2.688 1.00 93.00 86 SER A O 1
ATOM 661 N N . GLN A 1 87 ? 6.738 -8.568 3.238 1.00 92.62 87 GLN A N 1
ATOM 662 C CA . GLN A 1 87 ? 6.838 -9.281 4.510 1.00 92.62 87 GLN A CA 1
ATOM 663 C C . GLN A 1 87 ? 5.789 -8.801 5.524 1.00 92.62 87 GLN A C 1
ATOM 665 O O . GLN A 1 87 ? 5.197 -9.609 6.236 1.00 92.62 87 GLN A O 1
ATOM 670 N N . ALA A 1 88 ? 5.527 -7.494 5.575 1.00 92.88 88 ALA A N 1
ATOM 671 C CA . ALA A 1 88 ? 4.547 -6.895 6.479 1.00 92.88 88 ALA A CA 1
ATOM 672 C C . ALA A 1 88 ? 3.102 -6.927 5.945 1.00 92.88 88 ALA A C 1
ATOM 674 O O . ALA A 1 88 ? 2.198 -6.422 6.613 1.00 92.88 88 ALA A O 1
ATOM 675 N N . LEU A 1 89 ? 2.858 -7.510 4.765 1.00 93.00 89 LEU A N 1
ATOM 676 C CA . LEU A 1 89 ? 1.591 -7.391 4.039 1.00 93.00 89 LEU A CA 1
ATOM 677 C C . LEU A 1 89 ? 0.385 -7.896 4.844 1.00 93.00 89 LEU A C 1
ATOM 679 O O . LEU A 1 89 ? -0.656 -7.243 4.846 1.00 93.00 89 LEU A O 1
ATOM 683 N N . ALA A 1 90 ? 0.525 -9.028 5.540 1.00 90.12 90 ALA A N 1
ATOM 684 C CA . ALA A 1 90 ? -0.544 -9.572 6.381 1.00 90.12 90 ALA A CA 1
ATOM 685 C C . ALA A 1 90 ? -0.880 -8.617 7.540 1.00 90.12 90 ALA A C 1
ATOM 687 O O . ALA A 1 90 ? -2.031 -8.238 7.721 1.00 90.12 90 ALA A O 1
ATOM 688 N N . SER A 1 91 ? 0.151 -8.118 8.233 1.00 93.88 91 SER A N 1
ATOM 689 C CA . SER A 1 91 ? -0.004 -7.133 9.310 1.00 93.88 91 SER A CA 1
ATOM 690 C C . SER A 1 91 ? -0.653 -5.831 8.830 1.00 93.88 91 SER A C 1
ATOM 692 O O . SER A 1 91 ? -1.457 -5.257 9.558 1.00 93.88 91 SER A O 1
ATOM 694 N N . LEU A 1 92 ? -0.313 -5.355 7.629 1.00 93.38 92 LEU A N 1
ATOM 695 C CA . LEU A 1 92 ? -0.911 -4.151 7.044 1.00 93.38 92 LEU A CA 1
ATOM 696 C C . LEU A 1 92 ? -2.399 -4.340 6.717 1.00 93.38 92 LEU A C 1
ATOM 698 O O . LEU A 1 92 ? -3.181 -3.407 6.878 1.00 93.38 92 LEU A O 1
ATOM 702 N N . GLN A 1 93 ? -2.794 -5.529 6.258 1.00 92.44 93 GLN A N 1
ATOM 703 C CA . GLN A 1 93 ? -4.201 -5.844 5.993 1.00 92.44 93 GLN A CA 1
ATOM 704 C C . GLN A 1 93 ? -5.008 -5.919 7.290 1.00 92.44 93 GLN A C 1
ATOM 706 O O . GLN A 1 93 ? -6.073 -5.313 7.369 1.00 92.44 93 GLN A O 1
ATOM 711 N N . ASP A 1 94 ? -4.476 -6.578 8.321 1.00 93.06 94 ASP A N 1
ATOM 712 C CA . ASP A 1 94 ? -5.124 -6.643 9.635 1.00 93.06 94 ASP A CA 1
ATOM 713 C C . ASP A 1 94 ? -5.305 -5.241 10.240 1.00 93.06 94 ASP A C 1
ATOM 715 O O . ASP A 1 94 ? -6.355 -4.917 10.794 1.00 93.06 94 ASP A O 1
ATOM 719 N N . GLU A 1 95 ? -4.301 -4.371 10.097 1.00 94.19 95 GLU A N 1
ATOM 720 C CA . GLU A 1 95 ? -4.378 -2.977 10.536 1.00 94.19 95 GLU A CA 1
ATOM 721 C C . GLU A 1 95 ? -5.485 -2.200 9.807 1.00 94.19 95 GLU A C 1
ATOM 723 O O . GLU A 1 95 ? -6.251 -1.482 10.452 1.00 94.19 95 GLU A O 1
ATOM 728 N N . LEU A 1 96 ? -5.624 -2.371 8.489 1.00 92.88 96 LEU A N 1
ATOM 729 C CA . LEU A 1 96 ? -6.702 -1.743 7.717 1.00 92.88 96 LEU A CA 1
ATOM 730 C C . LEU A 1 96 ? -8.085 -2.216 8.164 1.00 92.88 96 LEU A C 1
ATOM 732 O O . LEU A 1 96 ? -8.953 -1.375 8.406 1.00 92.88 96 LEU A O 1
ATOM 736 N N . CYS A 1 97 ? -8.269 -3.526 8.339 1.00 91.06 97 CYS A N 1
ATOM 737 C CA . CYS A 1 97 ? -9.511 -4.089 8.868 1.00 91.06 97 CYS A CA 1
ATOM 738 C C . CYS A 1 97 ? -9.850 -3.476 10.237 1.00 91.06 97 CYS A C 1
ATOM 740 O O . CYS A 1 97 ? -10.961 -2.997 10.451 1.00 91.06 97 CYS A O 1
ATOM 742 N N . ASN A 1 98 ? -8.866 -3.363 11.135 1.00 91.81 98 ASN A N 1
ATOM 743 C CA . ASN A 1 98 ? -9.056 -2.751 12.453 1.00 91.81 98 ASN A CA 1
ATOM 744 C C . ASN A 1 98 ? -9.417 -1.253 12.374 1.00 91.81 98 ASN A C 1
ATOM 746 O O . ASN A 1 98 ? -10.251 -0.758 13.142 1.00 91.81 98 ASN A O 1
ATOM 750 N N . ILE A 1 99 ? -8.808 -0.494 11.458 1.00 90.31 99 ILE A N 1
ATOM 751 C CA . ILE A 1 99 ? -9.148 0.922 11.231 1.00 90.31 99 ILE A CA 1
ATOM 752 C C . ILE A 1 99 ? -10.604 1.051 10.765 1.00 90.31 99 ILE A C 1
ATOM 754 O O . ILE A 1 99 ? -11.323 1.957 11.199 1.00 90.31 99 ILE A O 1
ATOM 758 N N . GLU A 1 100 ? -11.062 0.147 9.909 1.00 88.31 100 GLU A N 1
ATOM 759 C CA . GLU A 1 100 ? -12.430 0.136 9.398 1.00 88.31 100 GLU A CA 1
ATOM 760 C C . GLU A 1 100 ? -13.442 -0.271 10.464 1.00 88.31 100 GLU A C 1
ATOM 762 O O . GLU A 1 100 ? -14.439 0.432 10.641 1.00 88.31 100 GLU A O 1
ATOM 767 N N . ASP A 1 101 ? -13.144 -1.300 11.252 1.00 88.12 101 ASP A N 1
ATOM 768 C CA . ASP A 1 101 ? -13.988 -1.746 12.361 1.00 88.12 101 ASP A CA 1
ATOM 769 C C . ASP A 1 101 ? -14.121 -0.662 13.435 1.00 88.12 101 ASP A C 1
ATOM 771 O O . ASP A 1 101 ? -15.223 -0.330 13.887 1.00 88.12 101 ASP A O 1
ATOM 775 N N . THR A 1 102 ? -13.012 -0.020 13.809 1.00 88.75 102 THR A N 1
ATOM 776 C CA . THR A 1 102 ? -13.050 1.094 14.769 1.00 88.75 102 THR A CA 1
ATOM 777 C C . THR A 1 102 ? -13.799 2.304 14.217 1.00 88.75 102 THR A C 1
ATOM 779 O O . THR A 1 102 ? -14.497 2.992 14.970 1.00 88.75 102 THR A O 1
ATOM 782 N N . ARG A 1 103 ? -13.708 2.578 12.911 1.00 88.31 103 ARG A N 1
ATOM 783 C CA . ARG A 1 103 ? -14.506 3.621 12.252 1.00 88.31 103 ARG A CA 1
ATOM 784 C C . ARG A 1 103 ? -15.992 3.257 12.251 1.00 88.31 103 ARG A C 1
ATOM 786 O O . ARG A 1 103 ? -16.812 4.123 12.559 1.00 88.31 103 ARG A O 1
ATOM 793 N N . ALA A 1 104 ? -16.339 2.007 11.957 1.00 85.06 104 ALA A N 1
ATOM 794 C CA . ALA A 1 104 ? -17.713 1.517 11.958 1.00 85.06 104 ALA A CA 1
ATOM 795 C C . ALA A 1 104 ? -18.348 1.628 13.352 1.00 85.06 104 ALA A C 1
ATOM 797 O O . ALA A 1 104 ? -19.468 2.127 13.471 1.00 85.06 104 ALA A O 1
ATOM 798 N N . MET A 1 105 ? -17.614 1.280 14.414 1.00 82.75 105 MET A N 1
ATOM 799 C CA . MET A 1 105 ? -18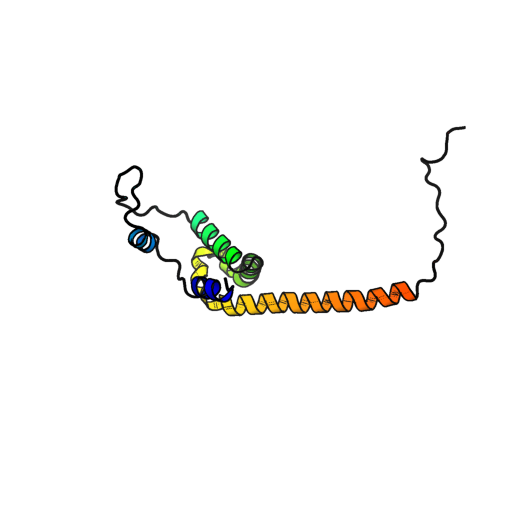.077 1.450 15.796 1.00 82.75 105 MET A CA 1
ATOM 800 C C . MET A 1 105 ? -18.359 2.921 16.143 1.00 82.75 105 MET A C 1
ATOM 802 O O . MET A 1 105 ? -19.425 3.229 16.676 1.00 82.75 105 MET A O 1
ATOM 806 N N . ARG A 1 106 ? -17.475 3.858 15.761 1.00 81.19 106 ARG A N 1
ATOM 807 C CA . ARG A 1 106 ? -17.703 5.303 15.985 1.00 81.19 106 ARG A CA 1
ATOM 808 C C . ARG A 1 106 ? -18.942 5.822 15.256 1.00 81.19 106 ARG A C 1
ATOM 810 O O . ARG A 1 106 ? -19.692 6.632 15.800 1.00 81.19 106 ARG A O 1
ATOM 817 N N . ILE A 1 107 ? -19.153 5.366 14.023 1.00 78.75 107 ILE A N 1
ATOM 818 C CA . ILE A 1 107 ? -20.323 5.720 13.214 1.00 78.75 107 ILE A CA 1
ATOM 819 C C . ILE A 1 107 ? -21.603 5.121 13.816 1.00 78.75 107 ILE A C 1
ATOM 821 O O . ILE A 1 107 ? -22.650 5.764 13.818 1.00 78.75 107 ILE A O 1
ATOM 825 N N . TRP A 1 108 ? -21.542 3.911 14.363 1.00 70.19 108 TRP A N 1
ATOM 826 C CA . TRP A 1 108 ? -22.682 3.270 15.013 1.00 70.19 108 TRP A CA 1
ATOM 827 C C . TRP A 1 108 ? -23.107 3.981 16.300 1.00 70.19 108 TRP A C 1
ATOM 829 O O . TRP A 1 108 ? -24.301 4.233 16.502 1.00 70.19 108 TRP A O 1
ATOM 839 N N . ASP A 1 109 ? -22.144 4.373 17.134 1.00 65.88 109 ASP A N 1
ATOM 840 C CA . ASP A 1 109 ? -22.422 5.214 18.298 1.00 65.88 109 ASP A CA 1
ATOM 841 C C . ASP A 1 109 ? -23.034 6.544 17.840 1.00 65.88 109 ASP A C 1
ATOM 843 O O . ASP A 1 109 ? -24.092 6.921 18.353 1.00 65.88 109 ASP A O 1
ATOM 847 N N . GLY A 1 110 ? -22.467 7.128 16.769 1.00 61.38 110 GLY A N 1
ATOM 848 C CA . GLY A 1 110 ? -23.076 8.084 15.823 1.00 61.38 110 GLY A CA 1
ATOM 849 C C . GLY A 1 110 ? -24.583 8.140 15.792 1.00 61.38 110 GLY A C 1
ATOM 850 O O . GLY A 1 110 ? -25.266 9.085 16.201 1.00 61.38 110 GLY A O 1
ATOM 851 N N . PHE A 1 111 ? -25.105 7.074 15.221 1.00 59.28 111 PHE A N 1
ATOM 852 C CA . PHE A 1 111 ? -26.513 6.949 14.926 1.00 59.28 111 PHE A CA 1
ATOM 853 C C . PHE A 1 111 ? -27.364 6.786 16.187 1.00 59.28 111 PHE A C 1
ATOM 855 O O . PHE A 1 111 ? -28.514 7.238 16.210 1.00 59.28 111 PHE A O 1
ATOM 862 N N . LYS A 1 112 ? -26.821 6.193 17.258 1.00 58.81 112 LYS A N 1
ATOM 863 C CA . LYS A 1 112 ? -27.542 6.003 18.524 1.00 58.81 112 LYS A CA 1
ATOM 864 C C . LYS A 1 112 ? -27.747 7.307 19.287 1.00 58.81 112 LYS A C 1
ATOM 866 O O . LYS A 1 112 ? -28.849 7.523 19.798 1.00 58.81 112 LYS A O 1
ATOM 871 N N . TYR A 1 113 ? -26.739 8.178 19.362 1.00 56.69 113 TYR A N 1
ATOM 872 C CA . TYR A 1 113 ? -26.910 9.469 20.038 1.00 56.69 113 TYR A CA 1
ATOM 873 C C . TYR A 1 113 ? -27.819 10.410 19.248 1.00 56.69 113 TYR A C 1
ATOM 875 O O . TYR A 1 113 ? -28.681 11.062 19.838 1.00 56.69 113 TYR A O 1
ATOM 883 N N . ASN A 1 114 ? -27.725 10.416 17.917 1.00 54.84 114 ASN A N 1
ATOM 884 C CA . ASN A 1 114 ? -28.514 11.333 17.095 1.00 54.84 114 ASN A CA 1
ATOM 885 C C . ASN A 1 114 ? -30.019 10.975 17.080 1.00 54.84 114 ASN A C 1
ATOM 887 O O . ASN A 1 114 ? -30.877 11.857 17.109 1.00 54.84 114 ASN A O 1
ATOM 891 N N . ARG A 1 115 ? -30.374 9.681 17.160 1.00 51.81 115 ARG A N 1
ATOM 892 C CA . ARG A 1 115 ? -31.782 9.237 17.249 1.00 51.81 115 ARG A CA 1
ATOM 893 C C . ARG A 1 115 ? -32.493 9.745 18.511 1.00 51.81 115 ARG A C 1
ATOM 895 O O . ARG A 1 115 ? -33.686 10.036 18.459 1.00 51.81 115 ARG A O 1
ATOM 902 N N . LYS A 1 116 ? -31.781 9.887 19.636 1.00 50.53 116 LYS A N 1
ATOM 903 C CA . LYS A 1 116 ? -32.367 10.403 20.888 1.00 50.53 116 LYS A CA 1
ATOM 904 C C . LYS A 1 116 ? -32.607 11.916 20.858 1.00 50.53 116 LYS A C 1
ATOM 906 O O . LYS A 1 116 ? -33.533 12.388 21.510 1.00 50.53 116 LYS A O 1
ATOM 911 N N . VAL A 1 117 ? -31.827 12.665 20.077 1.00 55.19 117 VAL A N 1
ATOM 912 C CA . VAL A 1 117 ? -31.964 14.128 19.952 1.00 55.19 117 VAL A CA 1
ATOM 913 C C . VAL A 1 117 ? -33.164 14.516 19.073 1.00 55.19 117 VAL A C 1
ATOM 915 O O . VAL A 1 117 ? -33.848 15.505 19.345 1.00 55.19 117 VAL A O 1
ATOM 918 N N . VAL A 1 118 ? -33.502 13.704 18.067 1.00 54.22 118 VAL A N 1
ATOM 919 C CA . VAL A 1 118 ? -34.698 13.935 17.230 1.00 54.22 118 VAL A CA 1
ATOM 920 C C . VAL A 1 118 ? -36.001 13.610 17.980 1.00 54.22 118 VAL A C 1
ATOM 922 O O . VAL A 1 118 ? -37.030 14.222 17.714 1.00 54.22 118 VAL A O 1
ATOM 925 N N . ALA A 1 119 ? -35.972 12.707 18.967 1.00 55.78 119 ALA A N 1
ATOM 926 C CA . ALA A 1 119 ? -37.160 12.361 19.755 1.00 55.78 119 ALA A CA 1
ATOM 927 C C . ALA A 1 119 ? -37.515 13.392 20.851 1.00 55.78 119 ALA A C 1
ATOM 929 O O . ALA A 1 119 ? -38.662 13.429 21.292 1.00 55.78 119 ALA A O 1
ATOM 930 N N . SER A 1 120 ? -36.571 14.239 21.290 1.00 55.94 120 SER A N 1
ATOM 931 C CA . SER A 1 120 ? -36.808 15.246 22.344 1.00 55.94 120 SER A CA 1
ATOM 932 C C . SER A 1 120 ? -36.917 16.687 21.833 1.00 55.94 120 SER A C 1
ATOM 934 O O . SER A 1 120 ? -37.274 17.594 22.592 1.00 55.94 120 SER A O 1
ATOM 936 N N . SER A 1 121 ? -36.675 16.926 20.543 1.00 54.53 121 SER A N 1
ATOM 937 C CA . SER A 1 121 ? -36.843 18.249 19.947 1.00 54.53 121 SER A CA 1
ATOM 938 C C . SER A 1 121 ? -38.322 18.516 19.653 1.00 54.53 121 SER A C 1
ATOM 940 O O . SER A 1 121 ? -38.823 18.330 18.545 1.00 54.53 121 SER A O 1
ATOM 942 N N . ARG A 1 122 ? -39.041 19.021 20.670 1.00 54.00 122 ARG A N 1
ATOM 943 C CA . ARG A 1 122 ? -40.251 19.834 20.456 1.00 54.00 122 ARG A CA 1
ATOM 944 C C . ARG A 1 122 ? -39.956 20.797 19.309 1.00 54.00 122 ARG A C 1
ATOM 946 O O . ARG A 1 122 ? -39.034 21.605 19.421 1.00 54.00 122 ARG A O 1
ATOM 953 N N . ARG A 1 123 ? -40.736 20.698 18.229 1.00 55.53 123 ARG A N 1
ATOM 954 C CA . ARG A 1 123 ? -40.712 21.617 17.087 1.00 55.53 123 ARG A CA 1
ATOM 955 C C . ARG A 1 123 ? -40.884 23.048 17.605 1.00 55.53 123 ARG A C 1
ATOM 957 O O . ARG A 1 123 ? -42.004 23.510 17.789 1.00 55.53 123 ARG A O 1
ATOM 964 N N . ARG A 1 124 ? -39.786 23.754 17.878 1.00 58.25 124 ARG A N 1
ATOM 965 C CA . ARG A 1 124 ? -39.823 25.210 18.010 1.00 58.25 124 ARG A CA 1
ATOM 966 C C . ARG A 1 124 ? -40.013 25.722 16.592 1.00 58.25 124 ARG A C 1
ATOM 968 O O . ARG A 1 124 ? -39.106 25.575 15.777 1.00 58.25 124 ARG A O 1
ATOM 975 N N . SER A 1 125 ? -41.202 26.237 16.277 1.00 59.56 125 SER A N 1
ATOM 976 C CA . SER A 1 125 ? -41.428 26.910 15.001 1.00 59.56 125 SER A CA 1
ATOM 977 C C . SER A 1 125 ? -40.448 28.075 14.919 1.00 59.56 125 SER A C 1
ATOM 979 O O . SER A 1 125 ? -40.562 29.047 15.667 1.00 59.56 125 SER A O 1
ATOM 981 N N . VAL A 1 126 ? -39.442 27.952 14.060 1.00 64.56 126 VAL A N 1
ATOM 982 C CA . VAL A 1 126 ? -38.550 29.062 13.744 1.00 64.56 126 VAL A CA 1
ATOM 983 C C . VAL A 1 126 ? -39.403 30.095 13.003 1.00 64.56 126 VAL A C 1
ATOM 985 O O . VAL A 1 126 ? -40.018 29.736 11.997 1.00 64.56 126 VAL A O 1
ATOM 988 N N . PRO A 1 127 ? -39.511 31.347 13.480 1.00 63.75 127 PRO A N 1
ATOM 989 C CA . PRO A 1 127 ? -40.264 32.361 12.761 1.00 63.75 127 PRO A CA 1
ATOM 990 C C . PRO A 1 127 ? -39.567 32.633 11.424 1.00 63.75 127 PRO A C 1
ATOM 992 O O . PRO A 1 127 ? -38.376 32.950 11.379 1.00 63.75 127 PRO A O 1
ATOM 995 N N . HIS A 1 128 ? -40.314 32.474 10.332 1.00 64.31 128 HIS A N 1
ATOM 996 C CA . HIS A 1 128 ? -39.836 32.737 8.980 1.00 64.31 128 HIS A CA 1
ATOM 997 C C . HIS A 1 128 ? -39.506 34.230 8.854 1.00 64.31 128 HIS A C 1
ATOM 999 O O . HIS A 1 128 ? -40.398 35.076 8.835 1.00 64.31 128 HIS A O 1
ATOM 1005 N N . LYS A 1 129 ? -38.219 34.572 8.764 1.00 66.94 129 LYS A N 1
ATOM 1006 C CA . LYS A 1 129 ? -37.799 35.906 8.329 1.00 66.94 129 LYS A CA 1
ATOM 1007 C C . LYS A 1 129 ? -38.053 35.966 6.824 1.00 66.94 129 LYS A C 1
ATOM 1009 O O . LYS A 1 129 ? -37.438 35.217 6.068 1.00 66.94 129 LYS A O 1
ATOM 1014 N N . SER A 1 130 ? -39.014 36.781 6.395 1.00 70.62 130 SER A N 1
ATOM 1015 C CA . SER A 1 130 ? -39.346 36.952 4.978 1.00 70.62 130 SER A CA 1
ATOM 1016 C C . SER A 1 130 ? -38.121 37.432 4.191 1.00 70.62 130 SER A C 1
ATOM 1018 O O . SER A 1 130 ? -37.475 38.400 4.595 1.00 70.62 130 SER A O 1
ATOM 1020 N N . CYS A 1 131 ? -37.823 36.771 3.072 1.00 66.00 131 CYS A N 1
ATOM 1021 C CA . CYS A 1 131 ? -36.755 37.143 2.146 1.00 66.00 131 CYS A CA 1
ATOM 1022 C C . CYS A 1 131 ? -37.036 38.518 1.513 1.00 66.00 131 CYS A C 1
ATOM 1024 O O . CYS A 1 131 ? -38.142 38.770 1.037 1.00 66.00 131 CYS A O 1
ATOM 1026 N N . VAL A 1 132 ? -36.029 39.394 1.469 1.00 65.56 132 VAL A N 1
ATOM 1027 C CA . VAL A 1 132 ? -36.125 40.737 0.862 1.00 65.56 132 VAL A CA 1
ATOM 1028 C C . VAL A 1 132 ? -36.314 40.718 -0.661 1.00 65.56 132 VAL A C 1
ATOM 1030 O O . VAL A 1 132 ? -36.749 41.717 -1.216 1.00 65.56 132 VAL A O 1
ATOM 1033 N N . LEU A 1 133 ? -36.063 39.588 -1.327 1.00 60.97 133 LEU A N 1
ATOM 1034 C CA . LEU A 1 133 ? -36.256 39.421 -2.776 1.00 60.97 133 LEU A CA 1
ATOM 1035 C C . LEU A 1 133 ? -37.660 38.920 -3.155 1.00 60.97 133 LEU A C 1
ATOM 1037 O O . LEU A 1 133 ? -37.987 38.855 -4.334 1.00 60.97 133 LEU A O 1
ATOM 1041 N N . CYS A 1 134 ? -38.494 38.557 -2.175 1.00 63.91 134 CYS A N 1
ATOM 1042 C CA . CYS A 1 134 ? -39.845 38.034 -2.410 1.00 63.91 134 CYS A CA 1
ATOM 1043 C C . CYS A 1 134 ? -40.953 39.070 -2.154 1.00 63.91 134 CYS A C 1
ATOM 1045 O O . CYS A 1 134 ? -42.125 38.702 -2.102 1.00 63.91 134 CYS A O 1
ATOM 1047 N N . LYS A 1 135 ? -40.612 40.352 -1.966 1.00 61.81 135 LYS A N 1
ATOM 1048 C CA . LYS A 1 135 ? -41.605 41.434 -1.931 1.00 61.81 135 LYS A CA 1
ATOM 1049 C C . LYS A 1 135 ? -41.801 41.980 -3.352 1.00 61.81 135 LYS A C 1
ATOM 1051 O O . LYS A 1 135 ? -40.810 42.411 -3.939 1.00 61.81 135 LYS A O 1
ATOM 1056 N N . PRO A 1 136 ? -43.024 41.971 -3.913 1.00 57.41 136 PRO A N 1
ATOM 1057 C CA . PRO A 1 136 ? -43.281 42.641 -5.181 1.00 57.41 136 PRO A CA 1
ATOM 1058 C C . PRO A 1 136 ? -43.134 44.164 -5.003 1.00 57.41 136 PRO A C 1
ATOM 1060 O O . PRO A 1 136 ? -43.514 44.681 -3.947 1.00 57.41 136 PRO A O 1
ATOM 1063 N N . PRO A 1 137 ? -42.572 44.882 -5.990 1.00 61.38 137 PRO A N 1
ATOM 1064 C CA . PRO A 1 137 ? -42.536 46.338 -5.962 1.00 61.38 137 PRO A CA 1
ATOM 1065 C C . PRO A 1 137 ? -43.966 46.885 -6.070 1.00 61.38 137 PRO A C 1
ATOM 1067 O O . PRO A 1 137 ? -44.746 46.415 -6.898 1.00 61.38 137 PRO A O 1
ATOM 1070 N N . THR A 1 138 ? -44.301 47.827 -5.189 1.00 52.38 138 THR A N 1
ATOM 1071 C CA . THR A 1 138 ? -45.524 48.646 -5.246 1.00 52.38 138 THR A CA 1
ATOM 1072 C C . THR A 1 138 ? -45.496 49.602 -6.422 1.00 52.38 138 THR A C 1
ATOM 1074 O O . THR A 1 138 ? -44.410 50.195 -6.623 1.00 52.38 138 THR A O 1
#

Secondary structure (DSSP, 8-state):
--HHHHHHHHHH-----HHHHHHHHT--EETTEE--SPPPPPHHHHHHHHHHHHHHH-TTHHHHHHHHTTTGGGTS-TTTTHHHHHHTHHHHHHHHHHHHHHHHHHHHHHHHHHHHHHHH-----------TTSSPP-

pLDDT: mean 74.31, std 18.35, range [33.88, 95.62]

Sequence (138 aa):
MNTTSVLRIFSNVSLPSLSTISSLLGGVTHHGVATAIDEEVSPSLENTIVYLWLQLIYPGLPLLVKQRYGAELRNRSMASLKPEISQALASLQDELCNIEDTRAMRIWDGFKYNRKVVASSRRRSVPHKSCVLCKPPT

Organism: Ridgeia piscesae (NCBI:txid27915)

Radius of gyration: 27.44 Å; chains: 1; bounding box: 64×67×58 Å